Protein AF-A0A6G5R3R8-F1 (afdb_monomer_lite)

Foldseek 3Di:
DQDPVQLLLLLLLVLLLVLLVVPPDPPQPPDPVLNVLSVVLSVLSVVLVVVCPVVVVVSVVLNVQLVVQLVVPDDDADARSNLLSLLLLLQRLDCVNPVNDDHDPSSVVSCVVCVVVSVVSNVSVCVDPCVVRNVVSNVSSVSSVVRD

Structure (mmCIF, N/CA/C/O backbone):
data_AF-A0A6G5R3R8-F1
#
_entry.id   AF-A0A6G5R3R8-F1
#
loop_
_atom_site.group_PDB
_atom_site.id
_atom_site.type_symbol
_atom_site.label_atom_id
_atom_site.label_alt_id
_atom_site.label_comp_id
_atom_site.label_asym_id
_atom_site.label_entity_id
_atom_site.label_seq_id
_atom_site.pdbx_PDB_ins_code
_atom_site.Cartn_x
_atom_site.Cartn_y
_atom_site.Cartn_z
_atom_site.occupancy
_atom_site.B_iso_or_equiv
_atom_site.auth_seq_id
_atom_site.auth_comp_id
_atom_site.auth_asym_id
_atom_site.auth_atom_id
_atom_site.pdbx_PDB_model_num
ATOM 1 N N . MET A 1 1 ? -7.101 6.542 20.676 1.00 73.94 1 MET A N 1
ATOM 2 C CA . MET A 1 1 ? -7.765 5.269 20.315 1.00 73.94 1 MET A CA 1
ATOM 3 C C . MET A 1 1 ? -7.796 5.183 18.801 1.00 73.94 1 MET A C 1
ATOM 5 O O . MET A 1 1 ? -8.287 6.121 18.187 1.00 73.94 1 MET A O 1
AT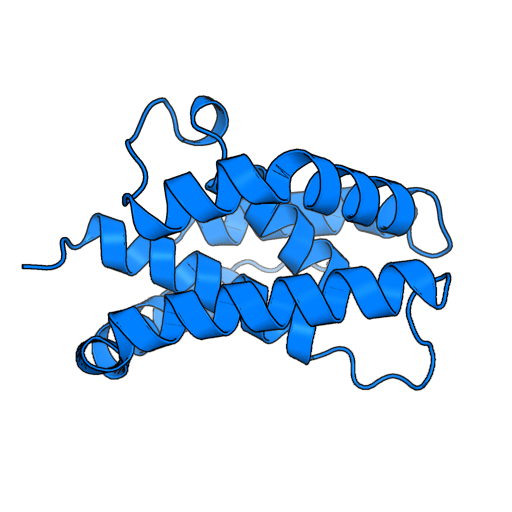OM 9 N N . ILE A 1 2 ? -7.245 4.120 18.217 1.00 88.75 2 ILE A N 1
ATOM 10 C CA . ILE A 1 2 ? -7.157 3.955 16.758 1.00 88.75 2 ILE A CA 1
ATOM 11 C C . ILE A 1 2 ? -8.535 3.583 16.200 1.00 88.75 2 ILE A C 1
ATOM 13 O O . ILE A 1 2 ? -9.228 2.712 16.740 1.00 88.75 2 ILE A O 1
ATOM 17 N N . THR A 1 3 ? -8.958 4.270 15.139 1.00 91.38 3 THR A N 1
ATOM 18 C CA . THR A 1 3 ? -10.300 4.082 14.566 1.00 91.38 3 THR A CA 1
ATOM 19 C C . THR A 1 3 ? -10.365 2.860 13.648 1.00 91.38 3 THR A C 1
ATOM 21 O O . THR A 1 3 ? -9.358 2.385 13.133 1.00 91.38 3 THR A O 1
ATOM 24 N N . LYS A 1 4 ? -11.574 2.349 13.381 1.00 90.88 4 LYS A N 1
ATOM 25 C CA . LYS A 1 4 ? -11.753 1.239 12.429 1.00 90.88 4 LYS A CA 1
ATOM 26 C C . LYS A 1 4 ? -11.304 1.609 11.009 1.00 90.88 4 LYS A C 1
ATOM 28 O O . LYS A 1 4 ? -10.743 0.760 10.331 1.00 90.88 4 LYS A O 1
ATOM 33 N N . ASN A 1 5 ? -11.556 2.842 10.566 1.00 90.12 5 ASN A N 1
ATOM 34 C CA . ASN A 1 5 ? -11.145 3.300 9.235 1.00 90.12 5 ASN A CA 1
ATOM 35 C C . ASN A 1 5 ? -9.623 3.408 9.133 1.00 90.12 5 ASN A C 1
ATOM 37 O O . ASN A 1 5 ? -9.051 2.974 8.146 1.00 90.12 5 ASN A O 1
ATOM 41 N N . GLU A 1 6 ? -8.969 3.884 10.189 1.00 93.94 6 GLU A N 1
ATOM 42 C CA . GLU A 1 6 ? -7.510 3.920 10.254 1.00 93.94 6 GLU A CA 1
ATOM 43 C C . GLU A 1 6 ? -6.895 2.516 10.183 1.00 93.94 6 GLU A C 1
ATOM 45 O O . GLU A 1 6 ? -5.949 2.309 9.436 1.00 93.94 6 GLU A O 1
ATOM 50 N N . LEU A 1 7 ? -7.473 1.514 10.857 1.00 95.25 7 LEU A N 1
ATOM 51 C CA . LEU A 1 7 ? -7.003 0.125 10.728 1.00 95.25 7 LEU A CA 1
ATOM 52 C C . LEU A 1 7 ? -7.169 -0.439 9.313 1.00 95.25 7 LEU A C 1
ATOM 54 O O . LEU A 1 7 ? -6.355 -1.252 8.890 1.00 95.25 7 LEU A O 1
ATOM 58 N N . LYS A 1 8 ? -8.219 -0.031 8.592 1.00 93.94 8 LYS A N 1
ATOM 59 C CA . LYS A 1 8 ? -8.432 -0.411 7.189 1.00 93.94 8 LYS A CA 1
ATOM 60 C C . LYS A 1 8 ? -7.390 0.227 6.274 1.00 93.94 8 LYS A C 1
ATOM 62 O O . LYS A 1 8 ? -6.817 -0.464 5.439 1.00 93.94 8 LYS A O 1
ATOM 67 N N . ASP A 1 9 ? -7.115 1.514 6.471 1.00 94.50 9 ASP A N 1
ATOM 68 C CA . ASP A 1 9 ? -6.084 2.231 5.718 1.00 94.50 9 ASP A CA 1
ATOM 69 C C . ASP A 1 9 ? -4.705 1.601 5.953 1.00 94.50 9 ASP A C 1
ATOM 71 O O . ASP A 1 9 ? -3.972 1.329 5.006 1.00 94.50 9 ASP A O 1
ATOM 75 N N . VAL A 1 10 ? -4.380 1.291 7.213 1.00 96.44 10 VAL A N 1
ATOM 76 C CA . VAL A 1 10 ? -3.125 0.618 7.569 1.00 96.44 10 VAL A CA 1
ATOM 77 C C . VAL A 1 10 ? -3.082 -0.806 7.015 1.00 96.44 10 VAL A C 1
ATOM 79 O O . VAL A 1 10 ? -2.026 -1.231 6.570 1.00 96.44 10 VAL A O 1
ATOM 82 N N . ALA A 1 11 ? -4.199 -1.535 6.965 1.00 96.75 11 ALA A N 1
ATOM 83 C CA . ALA A 1 11 ? -4.243 -2.858 6.343 1.00 96.75 11 ALA A CA 1
ATOM 84 C C . ALA A 1 11 ? -3.937 -2.807 4.835 1.00 96.75 11 ALA A C 1
ATOM 86 O O . ALA A 1 11 ? -3.118 -3.595 4.368 1.00 96.75 11 ALA A O 1
ATOM 87 N N . LEU A 1 12 ? -4.510 -1.857 4.081 1.00 95.69 12 LEU A N 1
ATOM 88 C CA . LEU A 1 12 ? -4.135 -1.644 2.673 1.00 95.69 12 LEU A CA 1
ATOM 89 C C . LEU A 1 12 ? -2.660 -1.260 2.531 1.00 95.69 12 LEU A C 1
ATOM 91 O O . LEU A 1 12 ? -1.968 -1.768 1.651 1.00 95.69 12 LEU A O 1
ATOM 95 N N . PHE A 1 13 ? -2.166 -0.404 3.426 1.00 97.12 13 PHE A N 1
ATOM 96 C CA . PHE A 1 13 ? -0.764 -0.005 3.460 1.00 97.12 13 PHE A CA 1
ATOM 97 C C . PHE A 1 13 ? 0.178 -1.187 3.746 1.00 97.12 13 PHE A C 1
ATOM 99 O O . PHE A 1 13 ? 1.208 -1.324 3.092 1.00 97.12 13 PHE A O 1
ATOM 106 N N . SER A 1 14 ? -0.191 -2.080 4.670 1.00 96.69 14 SER A N 1
ATOM 107 C CA . SER A 1 14 ? 0.541 -3.317 4.969 1.00 96.69 14 SER A CA 1
ATOM 108 C C . SER A 1 14 ? 0.544 -4.285 3.787 1.00 96.69 14 SER A C 1
ATOM 110 O O . SER A 1 14 ? 1.576 -4.892 3.511 1.00 96.69 14 SER A O 1
ATOM 112 N N . ILE A 1 15 ? -0.576 -4.409 3.063 1.00 95.31 15 ILE A N 1
ATOM 113 C CA . ILE A 1 15 ? -0.636 -5.214 1.835 1.00 95.31 15 ILE A CA 1
ATOM 114 C C . ILE A 1 15 ? 0.337 -4.642 0.803 1.00 95.31 15 ILE A C 1
ATOM 116 O O . ILE A 1 15 ? 1.173 -5.384 0.294 1.00 95.31 15 ILE A O 1
ATOM 120 N N . ALA A 1 16 ? 0.297 -3.330 0.548 1.00 95.06 16 ALA A N 1
ATOM 121 C CA . ALA A 1 16 ? 1.233 -2.684 -0.371 1.00 95.06 16 ALA A CA 1
ATOM 122 C C . ALA A 1 16 ? 2.699 -2.917 0.041 1.00 95.06 16 ALA A C 1
ATOM 124 O O . ALA A 1 16 ? 3.501 -3.314 -0.797 1.00 95.06 16 ALA A O 1
ATOM 125 N N . TYR A 1 17 ? 3.035 -2.768 1.328 1.00 95.19 17 TYR A N 1
ATOM 126 C CA . TYR A 1 17 ? 4.378 -3.066 1.842 1.00 95.19 17 TYR A CA 1
ATOM 127 C C . TYR A 1 17 ? 4.795 -4.516 1.554 1.00 95.19 17 TYR A C 1
ATOM 129 O O . TYR A 1 17 ? 5.854 -4.749 0.980 1.00 95.19 17 TYR A O 1
ATOM 137 N N . SER A 1 18 ? 3.941 -5.492 1.882 1.00 91.94 18 SER A N 1
ATOM 138 C CA . SER A 1 18 ? 4.243 -6.914 1.660 1.00 91.94 18 SER A CA 1
ATOM 139 C C . SER A 1 18 ? 4.472 -7.259 0.186 1.00 91.94 18 SER A C 1
ATOM 141 O O . SER A 1 18 ? 5.317 -8.088 -0.130 1.00 91.94 18 SER A O 1
ATOM 143 N N . MET A 1 19 ? 3.761 -6.589 -0.723 1.00 89.62 19 MET A N 1
ATOM 144 C CA . MET A 1 19 ? 3.901 -6.778 -2.166 1.00 89.62 19 MET A CA 1
ATOM 145 C C . MET A 1 19 ? 5.196 -6.160 -2.717 1.00 89.62 19 MET A C 1
ATOM 147 O O . MET A 1 19 ? 5.741 -6.683 -3.684 1.00 89.62 19 MET A O 1
ATOM 151 N N . LEU A 1 20 ? 5.705 -5.085 -2.100 1.00 88.31 20 LEU A N 1
ATOM 152 C CA . LEU A 1 20 ? 7.036 -4.543 -2.405 1.00 88.31 20 LEU A CA 1
ATOM 153 C C . LEU A 1 20 ? 8.169 -5.424 -1.864 1.00 88.31 20 LEU A C 1
ATOM 155 O O . LEU A 1 20 ? 9.242 -5.454 -2.456 1.00 88.31 20 LEU A O 1
ATOM 159 N N . GLU A 1 21 ? 7.937 -6.122 -0.753 1.00 85.94 21 GLU A N 1
ATOM 160 C CA . GLU A 1 21 ? 8.895 -7.071 -0.168 1.00 85.94 21 GLU A CA 1
ATOM 161 C C . GLU A 1 21 ? 8.936 -8.410 -0.912 1.00 85.94 21 GLU A C 1
ATOM 163 O O . GLU A 1 21 ? 9.934 -9.111 -0.837 1.00 85.94 21 GLU A O 1
ATOM 168 N N . TYR A 1 22 ? 7.881 -8.770 -1.650 1.00 76.25 22 TYR A N 1
ATOM 169 C CA . TYR A 1 22 ? 7.820 -10.031 -2.400 1.00 76.25 22 TYR A CA 1
ATOM 170 C C . TYR A 1 22 ? 8.750 -10.063 -3.632 1.00 76.25 22 TYR A C 1
ATOM 172 O O . TYR A 1 22 ? 8.830 -11.079 -4.323 1.00 76.25 22 TYR A O 1
ATOM 180 N N . ASP A 1 23 ? 9.443 -8.963 -3.933 1.00 61.47 23 ASP A N 1
ATOM 181 C CA . ASP A 1 23 ? 10.344 -8.846 -5.078 1.00 61.47 23 ASP A CA 1
ATOM 182 C C . ASP A 1 23 ? 11.768 -9.326 -4.733 1.00 61.47 23 ASP A C 1
ATOM 184 O O . ASP A 1 23 ? 12.709 -8.544 -4.631 1.00 61.47 23 ASP A O 1
ATOM 188 N N . ASP A 1 24 ? 11.902 -10.641 -4.537 1.00 48.09 24 ASP A N 1
ATOM 189 C CA . ASP A 1 24 ? 13.171 -11.361 -4.304 1.00 48.09 24 ASP A CA 1
ATOM 190 C C . ASP A 1 24 ? 13.823 -11.864 -5.616 1.00 48.09 24 ASP A C 1
ATOM 192 O O . ASP A 1 24 ? 14.710 -12.722 -5.613 1.00 48.09 24 ASP A O 1
ATOM 196 N N . GLY A 1 25 ? 13.382 -11.367 -6.775 1.00 47.22 25 GLY A N 1
ATOM 197 C CA . GLY A 1 25 ? 14.017 -11.684 -8.052 1.00 47.22 25 GLY A CA 1
ATOM 198 C C . GLY A 1 25 ? 15.337 -10.929 -8.220 1.00 47.22 25 GLY A C 1
ATOM 199 O O . GLY A 1 25 ? 15.384 -9.716 -8.044 1.00 47.22 25 GLY A O 1
ATOM 200 N N . ASP A 1 26 ? 16.400 -11.616 -8.653 1.00 45.22 26 ASP A N 1
ATOM 201 C CA . ASP A 1 26 ? 17.713 -11.031 -9.008 1.00 45.22 26 ASP A CA 1
ATOM 202 C C . ASP A 1 26 ? 17.642 -9.865 -10.032 1.00 45.22 26 ASP A C 1
ATOM 204 O O . ASP A 1 26 ? 18.614 -9.124 -10.221 1.00 45.22 26 ASP A O 1
ATO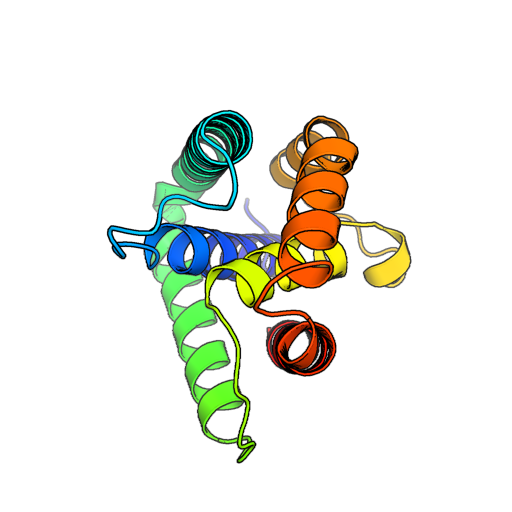M 208 N N . ASP A 1 27 ? 16.482 -9.653 -10.659 1.00 50.38 27 ASP A N 1
ATOM 209 C CA . ASP A 1 27 ? 16.145 -8.498 -11.489 1.00 50.38 27 ASP A CA 1
ATOM 210 C C . ASP A 1 27 ? 15.810 -7.273 -10.618 1.00 50.38 27 ASP A C 1
ATOM 212 O O . ASP A 1 27 ? 14.669 -6.814 -10.553 1.00 50.38 27 ASP A O 1
ATOM 216 N N . LYS A 1 28 ? 16.833 -6.690 -9.977 1.00 53.66 2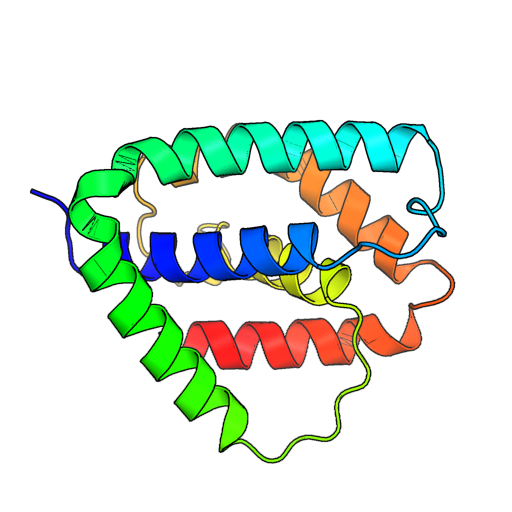8 LYS A N 1
ATOM 217 C CA . LYS A 1 28 ? 16.744 -5.341 -9.387 1.00 53.66 28 LYS A CA 1
ATOM 218 C C . LYS A 1 28 ? 16.019 -4.419 -10.368 1.00 53.66 28 LYS A C 1
ATOM 220 O O . LYS A 1 28 ? 16.464 -4.302 -11.510 1.00 53.66 28 LYS A O 1
ATOM 225 N N . TYR A 1 29 ? 14.936 -3.772 -9.924 1.00 56.69 29 TYR A N 1
ATOM 226 C CA . TYR A 1 29 ? 14.162 -2.807 -10.716 1.00 56.69 29 TYR A CA 1
ATOM 227 C C . TYR A 1 29 ? 15.049 -2.011 -11.663 1.00 56.69 29 TYR A C 1
ATOM 229 O O . TYR A 1 29 ? 16.043 -1.467 -11.200 1.00 56.69 29 TYR A O 1
ATOM 237 N N . ILE A 1 30 ? 14.641 -1.929 -12.935 1.00 59.94 30 ILE A N 1
ATOM 238 C CA . ILE A 1 30 ? 15.107 -1.121 -14.085 1.00 59.94 30 ILE A CA 1
ATOM 239 C C . ILE A 1 30 ? 16.465 -0.390 -13.935 1.00 59.94 30 ILE A C 1
ATOM 241 O O . ILE A 1 30 ? 17.319 -0.508 -14.808 1.00 59.94 30 ILE A O 1
ATOM 245 N N . THR A 1 31 ? 16.686 0.389 -12.868 1.00 67.88 31 THR A N 1
ATOM 246 C CA . THR A 1 31 ? 17.978 1.006 -12.534 1.00 67.88 31 THR A CA 1
ATOM 247 C C . THR A 1 31 ? 18.315 0.903 -11.038 1.00 67.88 31 THR A C 1
ATOM 249 O O . THR A 1 31 ? 17.430 0.957 -10.186 1.00 67.88 31 THR A O 1
ATOM 252 N N . LYS A 1 32 ? 19.617 0.921 -10.698 1.00 76.12 32 LYS A N 1
ATOM 253 C CA . LYS A 1 32 ? 20.111 0.996 -9.303 1.00 76.12 32 LYS A CA 1
ATOM 254 C C . LYS A 1 32 ? 19.493 2.142 -8.491 1.00 76.12 32 LYS A C 1
ATOM 256 O O . LYS A 1 32 ? 19.311 1.996 -7.287 1.00 76.12 32 LYS A O 1
ATOM 261 N N . GLN A 1 33 ? 19.192 3.268 -9.142 1.00 79.94 33 GLN A N 1
ATOM 262 C CA . GLN A 1 33 ? 18.562 4.415 -8.489 1.00 79.94 33 GLN A CA 1
ATOM 263 C C . GLN A 1 33 ? 17.137 4.082 -8.040 1.00 79.94 33 GLN A C 1
ATOM 265 O O . GLN A 1 33 ? 16.792 4.336 -6.895 1.00 79.94 33 GLN A O 1
ATOM 270 N N . ILE A 1 34 ? 16.339 3.450 -8.907 1.00 76.75 34 ILE A N 1
ATOM 271 C CA . ILE A 1 34 ? 14.964 3.044 -8.578 1.00 76.75 34 ILE A CA 1
ATOM 272 C C . ILE A 1 34 ? 14.968 1.996 -7.466 1.00 76.75 34 ILE A C 1
ATOM 274 O O . ILE A 1 34 ? 14.136 2.060 -6.569 1.00 76.75 34 ILE A O 1
ATOM 278 N N . THR A 1 35 ? 15.931 1.069 -7.481 1.00 79.94 35 THR A N 1
ATOM 279 C CA . THR A 1 35 ? 16.112 0.121 -6.375 1.00 79.94 35 THR A CA 1
ATOM 280 C C . THR A 1 35 ? 16.363 0.855 -5.055 1.00 79.94 35 THR A C 1
ATOM 282 O O . THR A 1 35 ? 15.686 0.581 -4.072 1.00 79.94 35 THR A O 1
ATOM 285 N N . ALA A 1 36 ? 17.287 1.821 -5.025 1.00 84.50 36 ALA A N 1
ATOM 286 C CA . ALA A 1 36 ? 17.577 2.595 -3.814 1.00 84.50 36 ALA A CA 1
ATOM 287 C C . ALA A 1 36 ? 16.373 3.431 -3.345 1.00 84.50 36 ALA A C 1
ATOM 289 O O . ALA A 1 36 ? 16.091 3.507 -2.149 1.00 84.50 36 ALA A O 1
ATOM 290 N N . ASP A 1 37 ? 15.644 4.027 -4.288 1.00 86.50 37 ASP A N 1
ATOM 291 C CA . ASP A 1 37 ? 14.426 4.785 -4.015 1.00 86.50 37 ASP A CA 1
ATOM 292 C C . ASP A 1 37 ? 13.332 3.904 -3.404 1.00 86.50 37 ASP A C 1
ATOM 294 O O . ASP A 1 37 ? 12.652 4.330 -2.467 1.00 86.50 37 ASP A O 1
ATOM 298 N N . LEU A 1 38 ? 13.193 2.669 -3.892 1.00 86.38 38 LEU A N 1
ATOM 299 C CA . LEU A 1 38 ? 12.246 1.706 -3.352 1.00 86.38 38 LEU A CA 1
ATOM 300 C C . LEU A 1 38 ? 12.655 1.218 -1.962 1.00 86.38 38 LEU A C 1
ATOM 302 O O . LEU A 1 38 ? 11.810 1.164 -1.078 1.00 86.38 38 LEU A O 1
ATOM 306 N N . GLU A 1 39 ? 13.934 0.923 -1.727 1.00 88.62 39 GLU A N 1
ATOM 307 C CA . GLU A 1 39 ? 14.421 0.548 -0.392 1.00 88.62 39 GLU A CA 1
ATOM 308 C C . GLU A 1 39 ? 14.171 1.657 0.638 1.00 88.62 39 GLU A C 1
ATOM 310 O O . GLU A 1 39 ? 13.711 1.396 1.755 1.00 88.62 39 GLU A O 1
ATOM 315 N N . ARG A 1 40 ? 14.384 2.920 0.244 1.00 91.19 40 ARG A N 1
ATOM 316 C CA . ARG A 1 40 ? 14.015 4.070 1.076 1.00 91.19 40 ARG A CA 1
ATOM 317 C C . ARG A 1 40 ? 12.513 4.090 1.352 1.00 91.19 40 ARG A C 1
ATOM 319 O O . ARG A 1 40 ? 12.118 4.255 2.503 1.00 91.19 40 ARG A O 1
ATOM 326 N N . LEU A 1 41 ? 11.686 3.904 0.322 1.00 93.00 41 LEU A N 1
ATOM 327 C CA . LEU A 1 41 ? 10.231 3.877 0.466 1.00 93.00 41 LEU A CA 1
ATOM 328 C C . LEU A 1 41 ? 9.792 2.775 1.441 1.00 93.00 41 LEU A C 1
ATOM 330 O O . LEU A 1 41 ? 9.049 3.060 2.376 1.00 93.00 41 LEU A O 1
ATOM 334 N N . LYS A 1 42 ? 10.296 1.546 1.277 1.00 92.94 42 LYS A N 1
ATOM 335 C CA . LYS A 1 42 ? 10.003 0.403 2.156 1.00 92.94 42 LYS A CA 1
ATOM 336 C C . LYS A 1 42 ? 10.411 0.675 3.602 1.00 92.94 42 LYS A C 1
ATOM 338 O O . LYS A 1 42 ? 9.633 0.394 4.509 1.00 92.94 42 LYS A O 1
ATOM 343 N N . THR A 1 43 ? 11.574 1.290 3.817 1.00 95.06 43 THR A N 1
ATOM 344 C CA . THR A 1 43 ? 12.031 1.693 5.158 1.00 95.06 43 THR A CA 1
ATOM 345 C C . THR A 1 43 ? 11.035 2.658 5.813 1.00 95.06 43 THR A C 1
ATOM 347 O O . THR A 1 43 ? 10.583 2.415 6.929 1.00 95.06 43 THR A O 1
ATOM 350 N N . GLU A 1 44 ? 10.604 3.703 5.099 1.00 96.12 44 GLU A N 1
ATOM 351 C CA . GLU A 1 44 ? 9.625 4.665 5.625 1.00 96.12 44 GLU A CA 1
ATOM 352 C C . GLU A 1 44 ? 8.248 4.033 5.877 1.00 96.12 44 GLU A C 1
ATOM 354 O O . GLU A 1 44 ? 7.568 4.366 6.851 1.00 96.12 44 GLU A O 1
ATOM 359 N N . MET A 1 45 ? 7.827 3.101 5.017 1.00 97.19 45 MET A N 1
ATOM 360 C CA . MET A 1 45 ? 6.601 2.334 5.231 1.00 97.19 45 MET A CA 1
ATOM 361 C C . MET A 1 45 ? 6.698 1.486 6.503 1.00 97.19 45 MET A C 1
ATOM 363 O O . MET A 1 45 ? 5.762 1.479 7.305 1.00 97.19 45 MET A O 1
ATOM 367 N N . LEU A 1 46 ? 7.823 0.799 6.716 1.00 96.31 46 LEU A N 1
ATOM 368 C CA . LEU A 1 46 ? 8.047 -0.031 7.895 1.00 96.31 46 LEU A CA 1
ATOM 369 C C . LEU A 1 46 ? 7.991 0.797 9.182 1.00 96.31 46 LEU A C 1
ATOM 371 O O . LEU A 1 46 ? 7.327 0.380 10.133 1.00 96.31 46 LEU A O 1
ATOM 375 N N . ASP A 1 47 ? 8.610 1.978 9.197 1.00 97.00 47 ASP A N 1
ATOM 376 C CA . ASP A 1 47 ? 8.573 2.896 10.341 1.00 97.00 47 ASP A CA 1
ATOM 377 C C . ASP A 1 47 ? 7.134 3.265 10.728 1.00 97.00 47 ASP A C 1
ATOM 379 O O . ASP A 1 47 ? 6.769 3.243 11.907 1.00 97.00 47 ASP A O 1
ATOM 383 N N . ILE A 1 48 ? 6.274 3.527 9.740 1.00 97.00 48 ILE A N 1
ATOM 384 C CA . ILE A 1 48 ? 4.853 3.798 9.984 1.00 97.00 48 ILE A CA 1
ATOM 385 C C . ILE A 1 48 ? 4.144 2.558 10.520 1.00 97.00 48 ILE A C 1
ATOM 387 O O . ILE A 1 48 ? 3.373 2.658 11.473 1.00 97.00 48 ILE A O 1
ATOM 391 N N . LEU A 1 49 ? 4.403 1.379 9.950 1.00 96.69 49 LEU A N 1
ATOM 392 C CA . LEU A 1 49 ? 3.795 0.132 10.415 1.00 96.69 49 LEU A CA 1
ATOM 393 C C . LEU A 1 49 ? 4.169 -0.188 11.872 1.00 96.69 49 LEU A C 1
ATOM 395 O O . LEU A 1 49 ? 3.333 -0.721 12.607 1.00 96.69 49 LEU A O 1
ATOM 399 N N . GLN A 1 50 ? 5.367 0.194 12.334 1.00 96.75 50 GLN A N 1
ATOM 400 C CA . GLN A 1 50 ? 5.765 0.023 13.737 1.00 96.75 50 GLN A CA 1
ATOM 401 C C . GLN A 1 50 ? 4.890 0.822 14.715 1.00 96.75 50 GLN A C 1
ATOM 403 O O . GLN A 1 50 ? 4.662 0.352 15.833 1.00 96.75 50 GLN A O 1
ATOM 408 N N . ILE A 1 51 ? 4.326 1.965 14.302 1.00 96.12 51 ILE A N 1
ATOM 409 C CA . ILE A 1 51 ? 3.376 2.750 15.119 1.00 96.12 51 ILE A CA 1
ATOM 410 C C . ILE A 1 51 ? 2.149 1.899 15.488 1.00 96.12 51 ILE A C 1
ATOM 412 O O . ILE A 1 51 ? 1.591 2.029 16.578 1.00 96.12 51 ILE A O 1
ATOM 416 N N . TYR A 1 52 ? 1.761 0.976 14.606 1.00 96.31 52 TYR A N 1
ATOM 417 C CA . TYR A 1 52 ? 0.566 0.143 14.735 1.00 96.31 52 TYR A CA 1
ATOM 418 C C . TYR A 1 52 ? 0.852 -1.271 15.260 1.00 96.31 52 TYR A C 1
ATOM 420 O O . TYR A 1 52 ? -0.026 -2.136 15.228 1.00 96.31 52 TYR A O 1
ATOM 428 N N . LYS A 1 53 ? 2.055 -1.531 15.793 1.00 95.31 53 LYS A N 1
ATOM 429 C CA . LYS A 1 53 ? 2.481 -2.866 16.249 1.00 95.31 53 LYS A CA 1
ATOM 430 C C . LYS A 1 53 ? 1.522 -3.505 17.261 1.00 95.31 53 LYS A C 1
ATOM 432 O O . LYS A 1 53 ? 1.249 -4.706 17.178 1.00 95.31 53 LYS 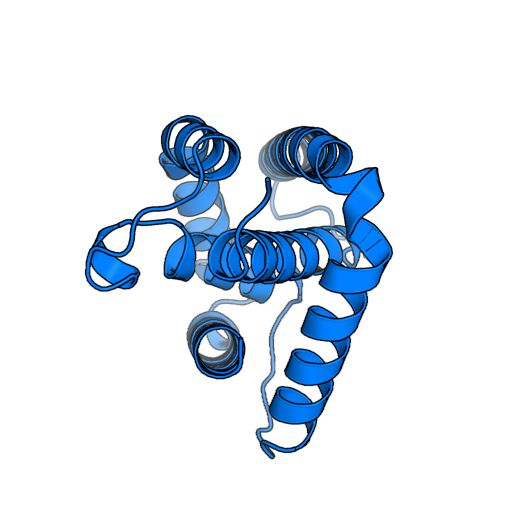A O 1
ATOM 437 N N . SER A 1 54 ? 0.974 -2.717 18.188 1.00 96.31 54 SER A N 1
ATOM 438 C CA . SER A 1 54 ? -0.008 -3.179 19.182 1.00 96.31 54 SER A CA 1
ATOM 439 C C . SER A 1 54 ? -1.349 -3.606 18.569 1.00 96.31 54 SER A C 1
ATOM 441 O O . SER A 1 54 ? -2.067 -4.404 19.165 1.00 96.31 54 SER A O 1
ATOM 443 N N . GLU A 1 55 ? -1.674 -3.129 17.366 1.00 96.81 55 GLU A N 1
ATOM 444 C CA . GLU A 1 55 ? -2.910 -3.431 16.636 1.00 96.81 55 GLU A CA 1
ATOM 445 C C . GLU A 1 55 ? -2.715 -4.495 15.542 1.00 96.81 55 GLU A C 1
ATOM 447 O O . GLU A 1 55 ? -3.668 -4.844 14.840 1.00 96.81 55 GLU A O 1
ATOM 452 N N . SER A 1 56 ? -1.504 -5.046 15.413 1.00 94.50 56 SER A N 1
ATOM 453 C CA . SER A 1 56 ? -1.106 -6.010 14.374 1.00 94.50 56 SER A CA 1
ATOM 454 C C . SER A 1 56 ? -2.117 -7.141 14.175 1.00 94.50 56 SER A C 1
ATOM 456 O O . SER A 1 56 ? -2.540 -7.399 13.053 1.00 94.50 56 SER A O 1
ATOM 458 N N . LYS A 1 57 ? -2.607 -7.761 15.255 1.00 96.75 57 LYS A N 1
ATOM 459 C CA . LYS A 1 57 ? -3.620 -8.829 15.173 1.00 96.75 57 LYS A CA 1
ATOM 460 C C . LYS A 1 57 ? -4.922 -8.367 14.504 1.00 96.75 57 LYS A C 1
ATOM 462 O O . LYS A 1 57 ? -5.537 -9.119 13.753 1.00 96.75 57 LYS A O 1
ATOM 467 N N . ARG A 1 58 ? -5.377 -7.144 14.789 1.00 96.62 58 ARG A N 1
ATOM 468 C CA . ARG A 1 58 ? -6.610 -6.596 14.200 1.00 96.62 58 ARG A CA 1
ATOM 469 C C . ARG A 1 58 ? -6.407 -6.242 12.733 1.00 96.62 58 ARG A C 1
ATOM 471 O O . ARG A 1 58 ? -7.320 -6.475 11.949 1.00 96.62 58 ARG A O 1
ATOM 478 N N . ILE A 1 59 ? -5.229 -5.727 12.388 1.00 96.94 59 ILE A N 1
ATOM 479 C CA . ILE A 1 59 ? -4.825 -5.435 11.010 1.00 96.94 59 ILE A CA 1
ATOM 480 C C . ILE A 1 59 ? -4.767 -6.731 10.194 1.00 96.94 59 ILE A C 1
ATOM 482 O O . ILE A 1 59 ? -5.430 -6.816 9.166 1.00 96.94 59 ILE A O 1
ATOM 486 N N . MET A 1 60 ? -4.103 -7.776 10.697 1.00 96.44 60 MET A N 1
ATOM 487 C CA . MET A 1 60 ? -4.027 -9.083 10.027 1.00 96.44 60 MET A CA 1
ATOM 488 C C . MET A 1 60 ? -5.409 -9.686 9.766 1.00 96.44 60 MET A C 1
ATOM 490 O O . MET A 1 60 ? -5.704 -10.086 8.648 1.00 96.44 60 MET A O 1
ATOM 494 N N . ASN A 1 61 ? -6.318 -9.634 10.744 1.00 97.00 61 ASN A N 1
ATOM 495 C CA . ASN A 1 61 ? -7.691 -10.108 10.546 1.00 97.00 61 ASN A CA 1
ATOM 496 C C . ASN A 1 61 ? -8.457 -9.346 9.444 1.00 97.00 61 ASN A C 1
ATOM 498 O O . ASN A 1 61 ? -9.428 -9.873 8.902 1.00 97.00 61 ASN A O 1
ATOM 502 N N . ILE A 1 62 ? -8.112 -8.081 9.178 1.00 96.56 62 ILE A N 1
ATOM 503 C CA . ILE A 1 62 ? -8.687 -7.310 8.066 1.00 96.56 62 ILE A CA 1
ATOM 504 C C . ILE A 1 62 ? -8.055 -7.779 6.756 1.00 96.56 62 ILE A C 1
ATOM 506 O O . ILE A 1 62 ? -8.787 -8.086 5.820 1.00 96.56 62 ILE A O 1
ATOM 510 N N . ILE A 1 63 ? -6.727 -7.891 6.719 1.00 95.81 63 ILE A N 1
ATOM 511 C CA . ILE A 1 63 ? -5.963 -8.363 5.559 1.00 95.81 63 ILE A CA 1
ATOM 512 C C . ILE A 1 63 ? -6.465 -9.737 5.093 1.00 95.81 63 ILE A C 1
ATOM 514 O O . ILE A 1 63 ? -6.809 -9.887 3.923 1.00 95.81 63 ILE A O 1
ATOM 518 N N . ASP A 1 64 ? -6.623 -10.699 6.006 1.00 94.31 64 ASP A N 1
ATOM 519 C CA . ASP A 1 64 ? -7.108 -12.049 5.688 1.00 94.31 64 ASP A CA 1
ATOM 520 C C . ASP A 1 64 ? -8.494 -12.017 5.032 1.00 94.31 64 ASP A C 1
ATOM 522 O O . ASP A 1 64 ? -8.747 -12.689 4.031 1.00 94.31 64 ASP A O 1
ATOM 526 N N . LYS A 1 65 ? -9.403 -11.184 5.553 1.00 93.44 65 LYS A N 1
ATOM 527 C CA . LYS A 1 65 ? -10.746 -11.016 4.978 1.00 93.44 65 LYS A CA 1
ATOM 528 C C . LYS A 1 65 ? -10.692 -10.446 3.568 1.00 93.44 65 LYS A C 1
ATOM 530 O O . LYS A 1 65 ? -11.431 -10.918 2.706 1.00 93.44 65 LYS A O 1
ATOM 535 N N . VAL A 1 66 ? -9.829 -9.457 3.336 1.00 92.62 66 VAL A N 1
ATOM 536 C CA . VAL A 1 66 ? -9.656 -8.864 2.007 1.00 92.62 66 VAL A CA 1
ATOM 537 C C . VAL A 1 66 ? -9.066 -9.881 1.040 1.00 92.62 66 VAL A C 1
ATOM 539 O O . VAL A 1 66 ? -9.627 -10.065 -0.035 1.00 92.62 66 VAL A O 1
ATOM 542 N N . HIS A 1 67 ? -8.006 -10.598 1.418 1.00 89.81 67 HIS A N 1
ATOM 543 C CA . HIS A 1 67 ? -7.421 -11.634 0.567 1.00 89.81 67 HIS A CA 1
ATOM 544 C C . HIS A 1 67 ? -8.428 -12.726 0.213 1.00 89.81 67 HIS A C 1
ATOM 546 O O . HIS A 1 67 ? -8.517 -13.111 -0.951 1.00 89.81 67 HIS A O 1
ATOM 552 N N . HIS A 1 68 ? -9.242 -13.180 1.170 1.00 88.12 68 HIS A N 1
ATOM 553 C CA . HIS A 1 68 ? -10.317 -14.126 0.882 1.00 88.12 68 HIS A CA 1
ATOM 554 C C . HIS A 1 68 ? -11.347 -13.557 -0.101 1.00 88.12 68 HIS A C 1
ATOM 556 O O . HIS A 1 68 ? -11.724 -14.246 -1.047 1.00 88.12 68 HIS A O 1
ATOM 562 N N . ALA A 1 69 ? -11.783 -12.307 0.075 1.00 87.56 69 ALA A N 1
ATOM 563 C CA . ALA A 1 69 ? -12.733 -11.672 -0.837 1.00 87.56 69 ALA A CA 1
ATOM 564 C C . ALA A 1 69 ? -12.161 -11.509 -2.257 1.00 87.56 69 ALA A C 1
ATOM 566 O O . ALA A 1 69 ? -12.845 -11.800 -3.240 1.00 87.56 69 ALA A O 1
ATOM 567 N N . VAL A 1 70 ? -10.893 -11.101 -2.364 1.00 85.50 70 VAL A N 1
ATOM 568 C CA . VAL A 1 70 ? -10.166 -10.975 -3.635 1.00 85.50 70 VAL A CA 1
ATOM 569 C C . VAL A 1 70 ? -10.030 -12.343 -4.308 1.00 85.50 70 VAL A C 1
ATOM 571 O O . VAL A 1 70 ? -10.344 -12.464 -5.486 1.00 85.50 70 VAL A O 1
ATOM 574 N N . ALA A 1 71 ? -9.644 -13.387 -3.567 1.00 82.94 71 ALA A N 1
ATOM 575 C CA . ALA A 1 71 ? -9.461 -14.739 -4.099 1.00 82.94 71 ALA A CA 1
ATOM 576 C C . ALA A 1 71 ? -10.757 -15.356 -4.657 1.00 82.94 71 ALA A C 1
ATOM 578 O O . ALA A 1 71 ? -10.716 -16.166 -5.583 1.00 82.94 71 ALA A O 1
ATOM 579 N N . VAL A 1 72 ? -11.919 -14.973 -4.117 1.00 81.75 72 VAL A N 1
ATOM 580 C CA . VAL A 1 72 ? -13.228 -15.419 -4.623 1.00 81.75 72 VAL A CA 1
ATOM 581 C C . VAL A 1 72 ? -13.603 -14.719 -5.937 1.00 81.75 72 VAL A C 1
ATOM 583 O O . VAL A 1 72 ? -14.332 -15.300 -6.750 1.00 81.75 72 VAL A O 1
ATOM 586 N N . LYS A 1 73 ? -13.095 -13.505 -6.203 1.00 76.94 73 LYS A N 1
ATOM 587 C CA . LYS A 1 73 ? -13.278 -12.843 -7.502 1.00 76.94 73 LYS A CA 1
ATOM 588 C C . LYS A 1 73 ? -12.397 -13.543 -8.548 1.00 76.94 73 LYS A C 1
ATOM 590 O O . LYS A 1 73 ? -11.208 -13.273 -8.670 1.00 76.94 73 LYS A O 1
ATOM 595 N N . LYS A 1 74 ? -12.993 -14.455 -9.323 1.00 57.75 74 LYS A N 1
ATOM 596 C CA . LYS A 1 74 ? -12.332 -15.151 -10.441 1.00 57.75 74 LYS A CA 1
ATOM 597 C C . LYS A 1 74 ? -11.906 -14.147 -11.521 1.00 57.75 74 LYS A C 1
ATOM 599 O O . LYS A 1 74 ? -12.728 -13.753 -12.343 1.00 57.75 74 LYS A O 1
ATOM 604 N N . GLY A 1 75 ? -10.634 -13.762 -11.533 1.00 61.66 75 GLY A N 1
ATOM 605 C CA . GLY A 1 75 ? -10.021 -12.991 -12.612 1.00 61.66 75 GLY A CA 1
ATOM 606 C C . GLY A 1 75 ? -8.634 -13.535 -12.936 1.00 61.66 75 GLY A C 1
ATOM 607 O O . GLY A 1 75 ? -7.842 -13.797 -12.034 1.00 61.66 75 GLY A O 1
ATOM 608 N N . ASN A 1 76 ? -8.353 -13.733 -14.225 1.00 62.34 76 ASN A N 1
ATOM 609 C CA . ASN A 1 76 ? -7.023 -14.103 -14.701 1.00 62.34 76 ASN A CA 1
ATOM 610 C C . ASN A 1 76 ? -6.236 -12.816 -14.930 1.00 62.34 76 ASN A C 1
ATOM 612 O O . ASN A 1 76 ? -6.344 -12.206 -15.992 1.00 62.34 76 ASN A O 1
ATOM 616 N N . PHE A 1 77 ? -5.480 -12.393 -13.924 1.00 66.06 77 PHE A N 1
ATOM 617 C CA . PHE A 1 77 ? -4.645 -11.206 -14.020 1.00 66.06 77 PHE A CA 1
ATOM 618 C C . PHE A 1 77 ? -3.174 -11.608 -14.088 1.00 66.06 77 PHE A C 1
ATOM 620 O O . PHE A 1 77 ? -2.687 -12.354 -13.239 1.00 66.06 77 PHE A O 1
ATOM 627 N N . CYS A 1 78 ? -2.460 -11.085 -15.080 1.00 67.75 78 CYS A N 1
ATOM 628 C CA . CYS A 1 78 ? -1.003 -11.087 -15.087 1.00 67.75 78 CYS A CA 1
ATOM 629 C C . CYS A 1 78 ? -0.549 -9.731 -14.557 1.00 67.75 78 CYS A C 1
ATOM 631 O O . CYS A 1 78 ? -0.804 -8.711 -15.190 1.00 67.75 78 CYS A O 1
ATOM 633 N N . ILE A 1 79 ? 0.060 -9.730 -13.374 1.00 74.75 79 ILE A N 1
ATOM 634 C CA . ILE A 1 79 ? 0.565 -8.534 -12.699 1.00 74.75 79 ILE A CA 1
ATOM 635 C C . ILE A 1 79 ? 1.891 -8.848 -12.021 1.00 74.75 79 ILE A C 1
ATOM 637 O O . ILE A 1 79 ? 2.152 -9.997 -11.662 1.00 74.75 79 ILE A O 1
ATOM 641 N N . THR A 1 80 ? 2.706 -7.822 -11.801 1.00 79.06 80 THR A N 1
ATOM 642 C CA . THR A 1 80 ? 3.833 -7.915 -10.870 1.00 79.06 80 THR A CA 1
ATOM 643 C C . THR A 1 80 ? 3.387 -7.423 -9.487 1.00 79.06 80 THR A C 1
ATOM 645 O O . THR A 1 80 ? 2.580 -6.491 -9.383 1.00 79.06 80 THR A O 1
ATOM 648 N N . ALA A 1 81 ? 3.882 -8.048 -8.412 1.00 83.31 81 ALA A N 1
ATOM 649 C CA . ALA A 1 81 ? 3.585 -7.611 -7.042 1.00 83.31 81 ALA A CA 1
ATOM 650 C C . ALA A 1 81 ? 3.960 -6.127 -6.803 1.00 83.31 81 ALA A C 1
ATOM 652 O O . ALA A 1 81 ? 3.130 -5.386 -6.268 1.00 83.31 81 ALA A O 1
ATOM 653 N N . PRO A 1 82 ? 5.100 -5.630 -7.321 1.00 83.62 82 PRO A N 1
ATOM 654 C CA . PRO A 1 82 ? 5.434 -4.209 -7.295 1.00 83.62 82 PRO A CA 1
ATOM 655 C C . PRO A 1 82 ? 4.413 -3.273 -7.935 1.00 83.62 82 PRO A C 1
ATOM 657 O O . PRO A 1 82 ? 4.040 -2.258 -7.345 1.00 83.62 82 PRO A O 1
ATOM 660 N N . GLN A 1 83 ? 3.935 -3.601 -9.140 1.00 85.19 83 GLN A N 1
ATOM 661 C CA . GLN A 1 83 ? 2.942 -2.778 -9.832 1.00 85.19 83 GLN A CA 1
ATOM 662 C C . GLN A 1 83 ? 1.637 -2.721 -9.045 1.00 85.19 83 GLN A C 1
ATOM 664 O O . GLN A 1 83 ? 1.038 -1.651 -8.940 1.00 85.19 83 GLN A O 1
ATOM 669 N N . LEU A 1 84 ? 1.214 -3.837 -8.444 1.00 88.19 84 LEU A N 1
ATOM 670 C CA . LEU A 1 84 ? 0.045 -3.853 -7.568 1.00 88.19 84 LEU A CA 1
ATOM 671 C C . LEU A 1 84 ? 0.258 -2.981 -6.325 1.00 88.19 84 LEU A C 1
ATOM 673 O O . LEU A 1 84 ? -0.622 -2.193 -5.982 1.00 88.19 84 LEU A O 1
ATOM 677 N N . ALA A 1 85 ? 1.414 -3.081 -5.670 1.00 91.31 85 ALA A N 1
ATOM 678 C CA . ALA A 1 85 ? 1.728 -2.273 -4.497 1.00 91.31 85 ALA A CA 1
ATOM 679 C C . ALA A 1 85 ? 1.681 -0.770 -4.796 1.00 91.31 85 ALA A C 1
ATOM 681 O O . ALA A 1 85 ? 1.037 -0.003 -4.080 1.00 91.31 85 ALA A O 1
ATOM 682 N N . LEU A 1 86 ? 2.332 -0.354 -5.882 1.00 91.06 86 LEU A N 1
ATOM 683 C CA . LEU A 1 86 ? 2.372 1.042 -6.303 1.00 91.06 86 LEU A CA 1
ATOM 684 C C . LEU A 1 86 ? 0.985 1.525 -6.739 1.00 91.06 86 LEU A C 1
ATOM 686 O O . LEU A 1 86 ? 0.588 2.630 -6.372 1.00 91.06 86 LEU A O 1
ATOM 690 N N . SER A 1 87 ? 0.220 0.681 -7.442 1.00 91.44 87 SER A N 1
ATOM 691 C CA . SER A 1 87 ? -1.170 0.978 -7.815 1.00 91.44 87 SER A CA 1
ATOM 692 C C . SER A 1 87 ? -2.033 1.193 -6.572 1.00 91.44 87 SER A C 1
ATOM 694 O O . SER A 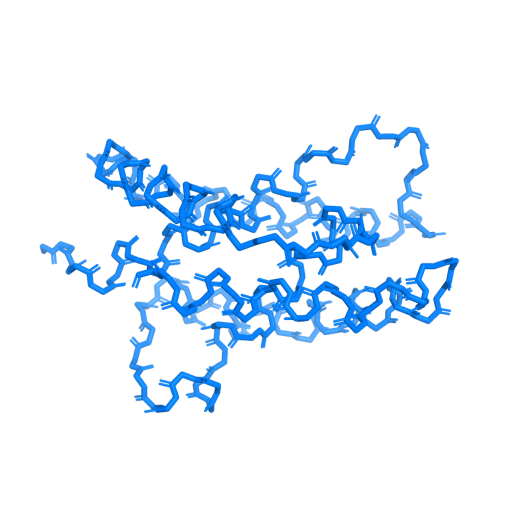1 87 ? -2.763 2.176 -6.502 1.00 91.44 87 SER A O 1
ATOM 696 N N . LEU A 1 88 ? -1.909 0.336 -5.550 1.00 93.38 88 LEU A N 1
ATOM 697 C CA . LEU A 1 88 ? -2.595 0.525 -4.271 1.00 93.38 88 LEU A CA 1
ATOM 698 C C . LEU A 1 88 ? -2.258 1.892 -3.671 1.00 93.38 88 LEU A C 1
ATOM 700 O O . LEU A 1 88 ? -3.170 2.677 -3.418 1.00 93.38 88 LEU A O 1
ATOM 704 N N . LEU A 1 89 ? -0.971 2.204 -3.488 1.00 94.44 89 LEU A N 1
ATOM 705 C CA . LEU A 1 89 ? -0.537 3.474 -2.893 1.00 94.44 89 LEU A CA 1
ATOM 706 C C . LEU A 1 89 ? -1.074 4.686 -3.670 1.00 94.44 89 LEU A C 1
ATOM 708 O O . LEU A 1 89 ? -1.600 5.613 -3.056 1.00 94.44 89 LEU A O 1
ATOM 712 N N . CYS A 1 90 ? -1.003 4.660 -5.003 1.00 92.56 90 CYS A N 1
ATOM 713 C CA . CYS A 1 90 ? -1.511 5.731 -5.860 1.00 92.56 90 CYS A CA 1
ATOM 714 C C . CYS A 1 90 ? -3.034 5.880 -5.833 1.00 92.56 90 CYS A C 1
ATOM 716 O O . CYS A 1 90 ? -3.518 6.981 -6.071 1.00 92.56 90 CYS A O 1
ATOM 718 N N . LEU A 1 91 ? -3.784 4.812 -5.566 1.00 91.31 91 LEU A N 1
ATOM 719 C CA . LEU A 1 91 ? -5.245 4.848 -5.573 1.00 91.31 91 LEU A CA 1
ATOM 720 C C . LEU A 1 91 ? -5.846 5.123 -4.197 1.00 91.31 91 LEU A C 1
ATOM 722 O O . LEU A 1 91 ? -6.881 5.766 -4.114 1.00 91.31 91 LEU A O 1
ATOM 726 N N . PHE A 1 92 ? -5.263 4.644 -3.096 1.00 91.88 92 PHE A N 1
ATOM 727 C CA . PHE A 1 92 ? -5.922 4.778 -1.789 1.00 91.88 92 PHE A CA 1
ATOM 728 C C . PHE A 1 92 ? -5.377 5.915 -0.927 1.00 91.88 92 PHE A C 1
ATOM 730 O O . PHE A 1 92 ? -6.081 6.326 -0.009 1.00 91.88 92 PHE A O 1
ATOM 737 N N . LEU A 1 93 ? -4.160 6.416 -1.158 1.00 91.94 93 LEU A N 1
ATOM 738 C CA . LEU A 1 93 ? -3.594 7.502 -0.348 1.00 91.94 93 LEU A CA 1
ATOM 739 C C . LEU A 1 93 ? -4.123 8.900 -0.727 1.00 91.94 93 LEU A C 1
ATOM 741 O O . LEU A 1 93 ? -4.436 9.664 0.195 1.00 91.94 93 LEU A O 1
ATOM 745 N N . PRO A 1 94 ? -4.279 9.259 -2.020 1.00 89.06 94 PRO A N 1
ATOM 746 C CA . PRO A 1 94 ? -4.724 10.597 -2.401 1.00 89.06 94 PRO A CA 1
ATOM 747 C C . PRO A 1 94 ? -6.140 10.942 -1.908 1.00 89.06 94 PRO A C 1
ATOM 749 O O . PRO A 1 94 ? -7.036 10.101 -1.954 1.00 89.06 94 PRO A O 1
ATOM 752 N N . PRO A 1 95 ? -6.419 12.194 -1.504 1.00 80.88 95 PRO A N 1
ATOM 753 C CA . PRO A 1 95 ? -7.747 12.585 -1.016 1.00 80.88 95 PRO A CA 1
ATOM 754 C C . PRO A 1 95 ? -8.887 12.433 -2.039 1.00 80.88 95 PRO A C 1
ATOM 756 O O . PRO A 1 95 ? -10.019 12.106 -1.666 1.00 80.88 95 PRO A O 1
ATOM 759 N N . ASN A 1 96 ? -8.603 12.696 -3.318 1.00 79.12 96 ASN A N 1
ATOM 760 C CA . ASN A 1 96 ? -9.575 12.677 -4.415 1.00 79.12 96 ASN A CA 1
ATOM 761 C C . ASN A 1 96 ? -10.108 11.261 -4.679 1.00 79.12 96 ASN A C 1
ATOM 763 O O . ASN A 1 96 ? -11.319 11.073 -4.791 1.00 79.12 96 ASN A O 1
ATOM 767 N N . GLU A 1 97 ? -9.233 10.261 -4.660 1.00 78.44 97 GLU A N 1
ATOM 768 C CA . GLU A 1 97 ? -9.605 8.860 -4.889 1.00 78.44 97 GLU A CA 1
ATOM 769 C C . GLU A 1 97 ? -10.436 8.269 -3.738 1.00 78.44 97 GLU A C 1
ATOM 771 O O . GLU A 1 97 ? -11.195 7.310 -3.886 1.00 78.44 97 GLU A O 1
ATOM 776 N N . ARG A 1 98 ? -10.371 8.899 -2.563 1.00 78.75 98 ARG A N 1
ATOM 777 C CA . ARG A 1 98 ? -11.061 8.455 -1.346 1.00 78.75 98 ARG A CA 1
ATOM 778 C C . ARG A 1 98 ? -12.416 9.105 -1.122 1.00 78.75 98 ARG A C 1
ATOM 780 O O . ARG A 1 98 ? -12.971 8.989 -0.024 1.00 78.75 98 ARG A O 1
ATOM 787 N N . LYS A 1 99 ? -12.953 9.815 -2.119 1.00 80.12 99 LYS A N 1
ATOM 788 C CA . LYS A 1 99 ? -14.211 10.575 -1.997 1.00 80.12 99 LYS A CA 1
ATOM 789 C C . LYS A 1 99 ? -14.176 11.528 -0.789 1.00 80.12 99 LYS A C 1
ATOM 791 O O . LYS A 1 99 ? -15.131 11.583 -0.016 1.00 80.12 99 LYS A O 1
ATOM 796 N N . PHE A 1 100 ? -13.050 12.220 -0.590 1.00 73.81 100 PHE A N 1
ATOM 797 C CA . PHE A 1 100 ? -12.806 13.161 0.515 1.00 73.81 100 PHE A CA 1
ATOM 798 C C . PHE A 1 100 ? -12.795 12.552 1.930 1.00 73.81 100 PHE A C 1
ATOM 800 O O . PHE A 1 100 ? -12.832 13.285 2.922 1.00 73.81 100 PHE A O 1
ATOM 807 N N . LYS A 1 101 ? -12.707 11.222 2.070 1.00 80.31 101 LYS A N 1
ATOM 808 C CA . LYS A 1 101 ? -12.451 10.602 3.377 1.00 80.31 101 LYS A CA 1
ATOM 809 C C . LYS A 1 101 ? -11.033 10.932 3.842 1.00 80.31 101 LYS A C 1
ATOM 811 O O . LYS A 1 101 ? -10.067 10.764 3.101 1.00 80.31 101 LYS A O 1
ATOM 816 N N . ARG A 1 102 ? -10.915 11.386 5.091 1.00 83.56 102 ARG A N 1
ATOM 817 C CA . ARG A 1 102 ? -9.640 11.796 5.686 1.00 83.56 102 ARG A CA 1
ATOM 818 C C . ARG A 1 102 ? -8.750 10.584 5.982 1.00 83.56 102 ARG A C 1
ATOM 820 O O . ARG A 1 102 ? -9.205 9.612 6.582 1.00 83.56 102 ARG A O 1
ATOM 827 N N . LEU A 1 103 ? -7.479 10.683 5.597 1.00 90.00 103 LEU A N 1
ATOM 828 C CA . LEU A 1 103 ? -6.417 9.742 5.958 1.00 90.00 103 LEU A CA 1
ATOM 829 C C . LEU A 1 103 ? -5.933 10.007 7.377 1.00 90.00 103 LEU A C 1
ATOM 831 O O . LEU A 1 103 ? -5.967 11.148 7.841 1.00 90.00 103 LEU A O 1
ATOM 835 N N . CYS A 1 104 ? -5.497 8.959 8.076 1.00 90.44 104 CYS A N 1
ATOM 836 C CA . CYS A 1 104 ? -4.810 9.177 9.340 1.00 90.44 104 CYS A CA 1
ATOM 837 C C . CYS A 1 104 ? -3.537 9.998 9.096 1.00 90.44 104 CYS A C 1
ATOM 839 O O . CYS A 1 104 ? -2.953 9.986 8.009 1.00 90.44 104 CYS A O 1
ATOM 841 N N . GLU A 1 105 ? -3.134 10.763 10.101 1.00 92.56 105 GLU A N 1
ATOM 842 C CA . GLU A 1 105 ? -2.026 11.705 9.976 1.00 92.56 105 GLU A CA 1
ATOM 843 C C . GLU A 1 105 ? -0.704 11.039 9.548 1.00 92.56 105 GLU A C 1
ATOM 845 O O . GLU A 1 105 ? -0.092 11.558 8.613 1.00 92.56 105 GLU A O 1
ATOM 850 N N . PRO A 1 106 ? -0.297 9.865 10.085 1.00 94.38 106 PRO A N 1
ATOM 851 C CA . PRO A 1 106 ? 0.934 9.205 9.644 1.00 94.38 106 PRO A CA 1
ATOM 852 C C . PRO A 1 106 ? 0.946 8.895 8.143 1.00 94.38 106 PRO A C 1
ATOM 854 O O . PRO A 1 106 ? 1.917 9.199 7.453 1.00 94.38 106 PRO A O 1
ATOM 857 N N . LEU A 1 107 ? -0.158 8.358 7.617 1.00 94.94 107 LEU A N 1
ATOM 858 C CA . LEU A 1 107 ? -0.277 8.028 6.196 1.00 94.94 107 LEU A CA 1
ATOM 859 C C . LEU A 1 107 ? -0.465 9.281 5.320 1.00 94.94 107 LEU A C 1
ATOM 861 O O . LEU A 1 107 ? -0.013 9.300 4.178 1.00 94.94 107 LEU A O 1
ATOM 865 N N . THR A 1 108 ? -1.067 10.351 5.853 1.00 94.31 108 THR A N 1
ATOM 866 C CA . THR A 1 108 ? -1.140 11.659 5.170 1.00 94.31 108 THR A CA 1
ATOM 867 C C . THR A 1 108 ? 0.255 12.231 4.965 1.00 94.31 108 THR A C 1
ATOM 869 O O . THR A 1 108 ? 0.614 12.604 3.851 1.00 94.31 108 THR A O 1
ATOM 872 N N . ASN A 1 109 ? 1.054 12.261 6.030 1.00 95.00 109 ASN A N 1
ATOM 873 C CA . ASN A 1 109 ? 2.411 12.795 5.996 1.00 95.00 109 ASN A CA 1
ATOM 874 C C . ASN A 1 109 ? 3.308 11.956 5.081 1.00 95.00 109 ASN A C 1
ATOM 876 O O . ASN A 1 109 ? 4.093 12.511 4.314 1.00 95.00 109 ASN A O 1
ATOM 880 N N . PHE A 1 110 ? 3.142 10.631 5.109 1.00 96.19 110 PHE A N 1
ATOM 881 C CA . PHE A 1 110 ? 3.811 9.730 4.178 1.00 96.19 110 PHE A CA 1
ATOM 882 C C . PHE A 1 110 ? 3.494 10.057 2.723 1.00 96.19 110 PHE A C 1
ATOM 884 O O . PHE A 1 110 ? 4.417 10.181 1.921 1.00 96.19 110 PHE A O 1
ATOM 891 N N . TRP A 1 111 ? 2.208 10.211 2.388 1.00 95.06 111 TRP A N 1
ATOM 892 C CA . TRP A 1 111 ? 1.789 10.509 1.022 1.00 95.06 111 TRP A CA 1
ATOM 893 C C . TRP A 1 111 ? 2.342 11.849 0.548 1.00 95.06 111 TRP A C 1
ATOM 895 O O . TRP A 1 111 ? 2.999 11.896 -0.482 1.00 95.06 111 TRP A O 1
ATOM 905 N N . VAL A 1 112 ? 2.162 12.916 1.331 1.00 94.31 112 VAL A N 1
ATOM 906 C CA . VAL A 1 112 ? 2.655 14.259 0.977 1.00 94.31 112 VAL A CA 1
ATOM 907 C C . VAL A 1 112 ? 4.166 14.258 0.734 1.00 94.31 112 VAL A C 1
ATOM 909 O O . VAL A 1 112 ? 4.645 14.929 -0.173 1.00 94.31 112 VAL A O 1
ATOM 912 N N . LYS A 1 113 ? 4.922 13.489 1.522 1.00 95.88 113 LYS A N 1
ATOM 913 C CA . LYS A 1 113 ? 6.378 13.389 1.385 1.00 95.88 113 LYS A CA 1
ATOM 914 C C . LYS A 1 113 ? 6.817 12.558 0.172 1.00 95.88 113 LYS A C 1
ATOM 916 O O . LYS A 1 113 ? 7.859 12.853 -0.407 1.00 95.88 113 LYS A O 1
ATOM 921 N N . ASN A 1 114 ? 6.067 11.513 -0.185 1.00 95.31 114 ASN A N 1
ATOM 922 C CA . ASN A 1 114 ? 6.505 10.492 -1.144 1.00 95.31 114 ASN A CA 1
ATOM 923 C C . ASN A 1 114 ? 5.700 10.455 -2.453 1.00 95.31 114 ASN A C 1
ATOM 925 O O . ASN A 1 114 ? 6.029 9.656 -3.326 1.00 95.31 114 ASN A O 1
ATOM 929 N N . GLU A 1 115 ? 4.678 11.297 -2.628 1.00 94.25 115 GLU A N 1
ATOM 930 C CA . GLU A 1 115 ? 3.786 11.288 -3.796 1.00 94.25 115 GLU A CA 1
ATOM 931 C C . GLU A 1 115 ? 4.554 11.316 -5.124 1.00 94.25 115 GLU A C 1
ATOM 933 O O . GLU A 1 115 ? 4.370 10.431 -5.961 1.00 94.25 115 GLU A O 1
ATOM 938 N N . GLU A 1 116 ? 5.443 12.295 -5.310 1.00 92.50 116 GLU A N 1
ATOM 939 C CA . GLU A 1 116 ? 6.216 12.433 -6.551 1.00 92.50 116 GLU A CA 1
ATOM 940 C C . GLU A 1 116 ? 7.086 11.201 -6.821 1.00 92.50 116 GLU A C 1
ATOM 942 O O . GLU A 1 116 ? 7.184 10.737 -7.959 1.00 92.50 116 GLU A O 1
ATOM 947 N N . LEU A 1 117 ? 7.673 10.628 -5.766 1.00 91.38 117 LEU A N 1
ATOM 948 C CA . LEU A 1 117 ? 8.499 9.432 -5.864 1.00 91.38 117 LEU A CA 1
ATOM 949 C C . LEU A 1 117 ? 7.670 8.225 -6.305 1.00 91.38 117 LEU A C 1
ATOM 951 O O . LEU A 1 117 ? 8.026 7.558 -7.273 1.00 91.38 117 LEU A O 1
ATOM 955 N N . ILE A 1 118 ? 6.558 7.960 -5.618 1.00 92.50 118 ILE A N 1
ATOM 956 C CA . ILE A 1 118 ? 5.676 6.822 -5.899 1.00 92.50 118 ILE A CA 1
ATOM 957 C C . ILE A 1 118 ? 5.142 6.927 -7.333 1.00 92.50 118 ILE A C 1
ATOM 959 O O . ILE A 1 118 ? 5.203 5.951 -8.083 1.00 92.50 118 ILE A O 1
ATOM 963 N N . ARG A 1 119 ? 4.700 8.124 -7.748 1.00 90.75 119 ARG A N 1
ATOM 964 C CA . ARG A 1 119 ? 4.236 8.387 -9.119 1.00 90.75 119 ARG A CA 1
ATOM 965 C C . ARG A 1 119 ? 5.344 8.194 -10.157 1.00 90.75 119 ARG A C 1
ATOM 967 O O . ARG A 1 119 ? 5.100 7.621 -11.212 1.00 90.75 119 ARG A O 1
ATOM 974 N N . SER A 1 120 ? 6.570 8.619 -9.862 1.00 88.38 120 SER A N 1
ATOM 975 C CA . SER A 1 120 ? 7.719 8.383 -10.743 1.00 88.38 120 SER A CA 1
ATOM 976 C C . SER A 1 120 ? 8.029 6.888 -10.890 1.00 88.38 120 SER A C 1
ATOM 978 O O . SER A 1 120 ? 8.272 6.415 -12.001 1.00 88.38 120 SER A O 1
ATOM 980 N N . ILE A 1 121 ? 8.006 6.124 -9.793 1.00 85.44 121 ILE A N 1
ATOM 981 C CA . ILE A 1 121 ? 8.309 4.686 -9.823 1.00 85.44 121 ILE A CA 1
ATOM 982 C C . ILE A 1 121 ? 7.226 3.924 -10.597 1.00 85.44 121 ILE A C 1
ATOM 984 O O . ILE A 1 121 ? 7.578 3.107 -11.444 1.00 85.44 121 ILE A O 1
ATOM 988 N N . ILE A 1 122 ? 5.935 4.199 -10.367 1.00 85.19 122 ILE A N 1
ATOM 989 C CA . ILE A 1 122 ? 4.851 3.486 -11.065 1.00 85.19 122 ILE A CA 1
ATOM 990 C C . ILE A 1 122 ? 4.837 3.773 -12.567 1.00 85.19 122 ILE A C 1
ATOM 992 O O . ILE A 1 122 ? 4.678 2.842 -13.349 1.00 85.19 122 ILE A O 1
ATOM 996 N N . VAL A 1 123 ? 5.078 5.024 -12.982 1.00 84.44 123 VAL A N 1
ATOM 997 C CA . VAL A 1 123 ? 5.194 5.376 -14.407 1.00 84.44 123 VAL A CA 1
ATOM 998 C C . VAL A 1 123 ? 6.318 4.571 -15.044 1.00 84.44 123 VAL A C 1
ATOM 1000 O O . VAL A 1 123 ? 6.107 3.918 -16.052 1.00 84.44 123 VAL A O 1
ATOM 1003 N N . ARG A 1 124 ? 7.488 4.497 -14.404 1.00 78.88 124 ARG A N 1
ATOM 1004 C CA . ARG A 1 124 ? 8.615 3.712 -14.929 1.00 78.88 124 ARG A CA 1
ATOM 1005 C C . ARG A 1 124 ? 8.365 2.205 -14.913 1.00 78.88 124 ARG A C 1
ATOM 1007 O O . ARG A 1 124 ? 8.830 1.513 -15.812 1.00 78.88 124 ARG A O 1
ATOM 1014 N N . ALA A 1 125 ? 7.666 1.692 -13.901 1.00 74.56 125 ALA A N 1
ATOM 1015 C CA . ALA A 1 125 ? 7.270 0.287 -13.838 1.00 74.56 125 ALA A CA 1
ATOM 1016 C C . ALA A 1 125 ? 6.287 -0.072 -14.967 1.00 74.56 125 ALA A C 1
ATOM 1018 O O . ALA A 1 125 ? 6.315 -1.199 -15.464 1.00 74.56 125 ALA A O 1
ATOM 1019 N N . ASN A 1 126 ? 5.463 0.892 -15.385 1.00 74.44 126 ASN A N 1
ATOM 1020 C CA . ASN A 1 126 ? 4.482 0.738 -16.450 1.00 74.44 126 ASN A CA 1
ATOM 1021 C C . ASN A 1 126 ? 5.054 1.037 -17.844 1.00 74.44 126 ASN A C 1
ATOM 1023 O O . ASN A 1 126 ? 4.722 0.313 -18.759 1.00 74.44 126 ASN A O 1
ATOM 1027 N N . ASP A 1 127 ? 5.983 1.971 -18.026 1.00 70.69 127 ASP A N 1
ATOM 1028 C CA . ASP A 1 127 ? 6.562 2.317 -19.342 1.00 70.69 127 ASP A CA 1
ATOM 1029 C C . ASP A 1 127 ? 7.657 1.327 -19.813 1.00 70.69 127 ASP A C 1
ATOM 1031 O O . ASP A 1 127 ? 8.497 1.636 -20.662 1.00 70.69 127 ASP A O 1
ATOM 1035 N N . GLY A 1 128 ? 7.713 0.137 -19.210 1.00 67.38 128 GLY A N 1
ATOM 1036 C CA . GLY A 1 128 ? 8.780 -0.842 -19.399 1.00 67.38 128 GLY A CA 1
ATOM 1037 C C . GLY A 1 128 ? 8.294 -2.205 -19.888 1.00 67.38 128 GLY A C 1
ATOM 1038 O O . GLY A 1 128 ? 7.250 -2.361 -20.511 1.00 67.38 128 GLY A O 1
ATOM 1039 N N . LYS A 1 129 ? 9.052 -3.251 -19.541 1.00 66.00 129 LYS A N 1
ATOM 1040 C CA . LYS A 1 129 ? 8.767 -4.660 -19.889 1.00 66.00 129 LYS A CA 1
ATOM 1041 C C . LYS A 1 129 ? 7.364 -5.138 -19.467 1.00 66.00 129 LYS A C 1
ATOM 1043 O O . LYS A 1 129 ? 6.879 -6.138 -19.992 1.00 66.00 129 LYS A O 1
ATOM 1048 N N . TYR A 1 130 ? 6.735 -4.450 -18.514 1.00 67.06 130 TYR A N 1
ATOM 1049 C CA . TYR A 1 130 ? 5.496 -4.853 -17.852 1.00 67.06 130 TYR A CA 1
ATOM 1050 C C . TYR A 1 130 ? 4.311 -3.910 -18.127 1.00 67.06 130 TYR A C 1
ATOM 1052 O O . TYR A 1 130 ? 3.316 -3.964 -17.405 1.00 67.06 130 TYR A O 1
ATOM 1060 N N . GLU A 1 131 ? 4.377 -3.086 -19.178 1.00 73.56 131 GLU A N 1
ATOM 1061 C CA . GLU A 1 131 ? 3.307 -2.150 -19.574 1.00 73.56 131 GLU A CA 1
ATOM 1062 C C . GLU A 1 131 ? 1.942 -2.823 -19.728 1.00 73.56 131 GLU A C 1
ATOM 1064 O O . GLU A 1 131 ? 0.942 -2.368 -19.174 1.00 73.56 131 GLU A O 1
ATOM 1069 N N . ASN A 1 132 ? 1.919 -3.987 -20.381 1.00 75.19 132 ASN A N 1
ATOM 1070 C CA . ASN A 1 132 ? 0.701 -4.767 -20.611 1.00 75.19 132 ASN A CA 1
ATOM 1071 C C . ASN A 1 132 ? 0.001 -5.224 -19.314 1.00 75.19 132 ASN A C 1
ATOM 1073 O O . ASN A 1 132 ? -1.130 -5.703 -19.365 1.00 75.19 132 ASN A O 1
ATOM 1077 N N . TYR A 1 133 ? 0.661 -5.103 -18.159 1.00 77.56 133 TYR A N 1
ATOM 1078 C CA . TYR A 1 133 ? 0.130 -5.487 -16.852 1.00 77.56 133 TYR A CA 1
ATOM 1079 C C . TYR A 1 1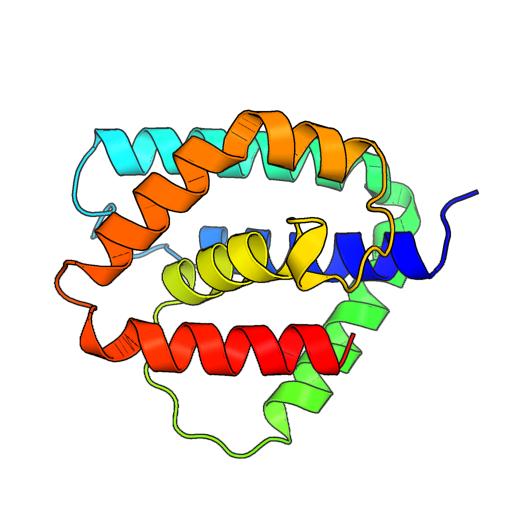33 ? -0.394 -4.302 -16.032 1.00 77.56 133 TYR A C 1
ATOM 1081 O O . TYR A 1 133 ? -1.086 -4.524 -15.039 1.00 77.56 133 TYR A O 1
ATOM 1089 N N . ALA A 1 134 ? -0.136 -3.059 -16.457 1.00 79.12 134 ALA A N 1
ATOM 1090 C CA . ALA A 1 134 ? -0.514 -1.849 -15.725 1.00 79.12 134 ALA A CA 1
ATOM 1091 C C . ALA A 1 134 ? -2.032 -1.748 -15.492 1.00 79.12 134 ALA A C 1
ATOM 1093 O O . ALA A 1 134 ? -2.497 -1.495 -14.381 1.00 79.12 134 ALA A O 1
ATOM 1094 N N . GLN A 1 135 ? -2.829 -2.023 -16.530 1.00 82.38 135 GLN A N 1
ATOM 1095 C CA . GLN A 1 135 ? -4.288 -1.996 -16.414 1.00 82.38 135 GLN A CA 1
ATOM 1096 C C . GLN A 1 135 ? -4.799 -3.089 -15.461 1.00 82.38 135 GLN A C 1
ATOM 1098 O O . GLN A 1 135 ? -5.713 -2.860 -14.669 1.00 82.38 135 GLN A O 1
ATOM 1103 N N . ALA A 1 136 ? -4.202 -4.282 -15.517 1.00 81.12 136 ALA A N 1
ATOM 1104 C CA . ALA A 1 136 ? -4.572 -5.391 -14.646 1.00 81.12 136 ALA A CA 1
ATOM 1105 C C . ALA A 1 136 ? -4.201 -5.113 -13.177 1.00 81.12 136 ALA A C 1
ATOM 1107 O O . ALA A 1 136 ? -4.969 -5.465 -12.279 1.00 81.12 136 ALA A O 1
ATOM 1108 N N . SER A 1 137 ? -3.065 -4.451 -12.915 1.00 82.06 137 SER A N 1
ATOM 1109 C CA . SER A 1 137 ? -2.653 -4.094 -11.552 1.00 82.06 137 SER A CA 1
ATOM 1110 C C . SER A 1 137 ? -3.566 -3.043 -10.937 1.00 82.06 137 SER A C 1
ATOM 1112 O O . SER A 1 137 ? -3.939 -3.175 -9.772 1.00 82.06 137 SER A O 1
ATOM 1114 N N . GLU A 1 138 ? -3.991 -2.052 -11.721 1.00 86.25 138 GLU A N 1
ATOM 1115 C CA . GLU A 1 138 ? -4.960 -1.047 -11.285 1.00 86.25 138 GLU A CA 1
ATOM 1116 C C . GLU A 1 138 ? -6.330 -1.678 -10.982 1.00 86.25 138 GLU A C 1
ATOM 1118 O O . GLU A 1 138 ? -6.910 -1.443 -9.921 1.00 86.25 138 GLU A O 1
ATOM 1123 N N . GLN A 1 139 ? -6.820 -2.559 -11.864 1.00 86.31 139 GLN A N 1
ATOM 1124 C CA . GLN A 1 139 ? -8.079 -3.283 -11.655 1.00 86.31 139 GLN A CA 1
ATOM 1125 C C . GLN A 1 139 ? -8.058 -4.117 -10.371 1.00 86.31 139 GLN A C 1
ATOM 1127 O O . GLN A 1 139 ? -9.009 -4.066 -9.588 1.00 86.31 139 GLN A O 1
ATOM 1132 N N . ILE A 1 140 ? -6.975 -4.860 -10.115 1.00 86.94 140 ILE A N 1
ATOM 1133 C CA . ILE A 1 140 ? -6.840 -5.607 -8.861 1.00 86.94 140 ILE A CA 1
ATOM 1134 C C . ILE A 1 140 ? -6.767 -4.655 -7.665 1.00 86.94 140 ILE A C 1
ATOM 1136 O O . ILE A 1 140 ? -7.420 -4.917 -6.654 1.00 86.94 140 ILE A O 1
ATOM 1140 N N . ALA A 1 141 ? -6.025 -3.550 -7.752 1.00 90.00 141 ALA A N 1
ATOM 1141 C CA . ALA A 1 141 ? -5.931 -2.585 -6.661 1.00 90.00 141 ALA A CA 1
ATOM 1142 C C . ALA A 1 141 ? -7.312 -2.026 -6.269 1.00 90.00 141 ALA A C 1
ATOM 1144 O O . ALA A 1 141 ? -7.635 -1.982 -5.079 1.00 90.00 141 ALA A O 1
ATOM 1145 N N . TYR A 1 142 ? -8.178 -1.716 -7.240 1.00 90.69 142 TYR A N 1
ATOM 1146 C CA . TYR A 1 142 ? -9.571 -1.355 -6.959 1.00 90.69 142 TYR A CA 1
ATOM 1147 C C . TYR A 1 142 ? -10.341 -2.475 -6.252 1.00 90.69 142 TYR A C 1
ATOM 1149 O O . TYR A 1 142 ? -11.063 -2.199 -5.295 1.00 90.69 142 TYR A O 1
ATOM 1157 N N . ILE A 1 143 ? -10.152 -3.743 -6.638 1.00 89.31 143 ILE A N 1
ATOM 1158 C CA . ILE A 1 143 ? -10.783 -4.875 -5.940 1.00 89.31 143 ILE A CA 1
ATOM 1159 C C . ILE A 1 143 ? -10.365 -4.908 -4.463 1.00 89.31 143 ILE A C 1
ATOM 1161 O O . ILE A 1 143 ? -11.224 -5.094 -3.601 1.00 89.31 143 ILE A O 1
ATOM 1165 N N . TYR A 1 144 ? -9.084 -4.704 -4.150 1.00 90.81 144 TYR A N 1
ATOM 1166 C CA . TYR A 1 144 ? -8.614 -4.623 -2.762 1.00 90.81 144 TYR A CA 1
ATOM 1167 C C . TYR A 1 144 ? -9.272 -3.461 -2.004 1.00 90.81 144 TYR A C 1
ATOM 1169 O O . TYR A 1 144 ? -9.790 -3.658 -0.904 1.00 90.81 144 TYR A O 1
ATOM 1177 N N . ILE A 1 145 ? -9.305 -2.268 -2.605 1.00 90.56 145 ILE A N 1
ATOM 1178 C CA . ILE A 1 145 ? -9.879 -1.055 -2.000 1.00 90.56 145 ILE A CA 1
ATOM 1179 C C . ILE A 1 145 ? -11.392 -1.188 -1.772 1.00 90.56 145 ILE A C 1
ATOM 1181 O O . ILE A 1 145 ? -11.914 -0.686 -0.780 1.00 90.56 145 ILE A O 1
ATOM 1185 N N . GLU A 1 146 ? -12.118 -1.877 -2.651 1.00 89.56 146 GLU A N 1
ATOM 1186 C CA . GLU A 1 146 ? -13.562 -2.098 -2.506 1.00 89.56 146 GLU A CA 1
ATOM 1187 C C . GLU A 1 146 ? -13.922 -3.089 -1.392 1.00 89.56 146 GLU A C 1
ATOM 1189 O O . GLU A 1 146 ? -15.031 -3.030 -0.859 1.00 89.56 146 GLU A O 1
ATOM 1194 N N . ASN A 1 147 ? -13.018 -4.015 -1.058 1.00 87.94 147 ASN A N 1
ATOM 1195 C CA . ASN A 1 147 ? -13.291 -5.115 -0.127 1.00 87.94 147 ASN A CA 1
ATOM 1196 C C . ASN A 1 147 ? -12.755 -4.878 1.297 1.00 87.94 147 ASN A C 1
ATOM 1198 O O . ASN A 1 147 ? -12.942 -5.735 2.163 1.00 87.94 147 ASN A O 1
ATOM 1202 N N . ILE A 1 148 ? -12.123 -3.724 1.548 1.00 86.50 148 ILE A N 1
ATOM 1203 C CA . ILE A 1 148 ? -11.556 -3.319 2.849 1.00 86.50 148 ILE A CA 1
ATOM 1204 C C . ILE A 1 148 ? -12.615 -2.886 3.873 1.00 86.50 148 ILE A C 1
ATOM 1206 O O . ILE A 1 148 ? -13.595 -2.164 3.569 1.00 86.50 148 ILE A O 1
#

Radius of gyration: 14.74 Å; chains: 1; bounding box: 34×30×41 Å

Secondary structure (DSSP, 8-state):
---HHHHHHHHHHHHHHHHHHT--SS---SSHHHHHHHHHHHHHHHHHHHHTGGGHHHHHHHHHHHHHHHHHS-------HHHHHHHHHHHHSSTTTTTTPPPPHHHHHHHHHHHHHHHHHHHHHHTTTTGGGHHHHHHHHHHHHHH-

pLDDT: mean 85.52, std 11.81, range [45.22, 97.19]

Sequence (148 aa):
MITKNELKDVALFSIAYSMLEYDDGDDKYITKQITADLERLKTEMLDILQIYKSESKRIMNIIDKVHHAVAVKKGNFCITAPQLALSLLCLFLPPNERKFKRLCEPLTNFWVKNEELIRSIIVRANDGKYENYAQASEQIAYIYIENI